Protein AF-A0A1F5EQY8-F1 (afdb_monomer_lite)

Organism: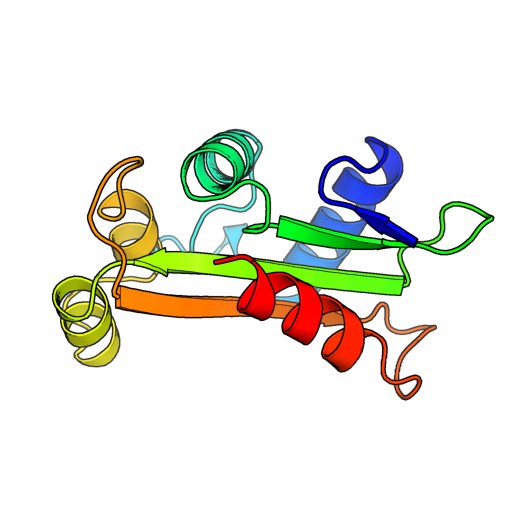 NCBI:txid1797581

Sequence (127 aa):
MITNSPSEKIIKQAREIAEAIFKSAEDPNQMPINEESWKKLKKLSGDSLLYKIDEKENLLSWVVTIPTSTELMEKFLAKEITEKELFEQTKPGMKYDTLYLCTIVTNPEYRNKGYSKEVTLDAIKKI

Foldseek 3Di:
DKALDADPVLLVVVLVVCCVPPVVVVPPLAADSDPVLSVQLCLQDSLQKMFDADPVRDTFKIWGKGFADPVLVVCCVVVVGGNNVSSVVGHRPDDGDDMDRRDMDGDPVNPPPCVSVVSVVVSVVRD

Radius of gyration: 14.32 Å; chains: 1; bounding box: 40×30×37 Å

Secondary structure (DSSP, 8-state):
-EESS--HHHHHHHHHHHHHHH-GGG-TTSPP-SHHHHHHHHHH-TTSEEEEE-TT--EEEEEEEEEE-HHHHHHHHTTSS-HHHHHHH--TTSPP-EEEEEEEEE-GGGTTSSHHHHHHHHHHTT-

Structure (mmCIF, N/CA/C/O backbone):
data_AF-A0A1F5EQY8-F1
#
_entry.id   AF-A0A1F5EQY8-F1
#
loop_
_atom_site.group_PDB
_atom_site.id
_atom_site.type_symbol
_atom_site.label_atom_id
_atom_site.label_alt_id
_atom_site.label_comp_id
_atom_site.label_asym_id
_atom_site.label_entity_id
_atom_site.label_seq_id
_atom_site.pdbx_PDB_ins_code
_atom_site.Cartn_x
_atom_site.Cartn_y
_atom_site.Cartn_z
_atom_site.occupancy
_atom_site.B_iso_or_equiv
_atom_site.auth_seq_id
_atom_site.auth_comp_id
_atom_site.auth_asym_id
_atom_site.auth_atom_id
_atom_site.pdbx_PDB_model_num
ATOM 1 N N . MET A 1 1 ? 13.094 -8.687 -6.830 1.00 94.69 1 MET A N 1
ATOM 2 C CA . MET A 1 1 ? 13.029 -8.714 -5.354 1.00 94.69 1 MET A CA 1
ATOM 3 C C . MET A 1 1 ? 11.735 -8.063 -4.864 1.00 94.69 1 MET A C 1
ATOM 5 O O . MET A 1 1 ? 11.263 -7.152 -5.533 1.00 94.69 1 MET A O 1
ATOM 9 N N . ILE A 1 2 ? 11.154 -8.535 -3.754 1.00 96.38 2 ILE A N 1
ATOM 10 C CA . ILE A 1 2 ? 10.075 -7.835 -3.028 1.00 96.38 2 ILE A CA 1
ATOM 11 C C . ILE A 1 2 ? 10.692 -7.159 -1.795 1.00 96.38 2 ILE A C 1
ATOM 13 O O . ILE A 1 2 ? 11.500 -7.786 -1.115 1.00 96.38 2 ILE A O 1
ATOM 17 N N . THR A 1 3 ? 10.359 -5.894 -1.531 1.00 95.00 3 THR A N 1
ATOM 18 C CA . THR A 1 3 ? 10.927 -5.100 -0.426 1.00 95.00 3 THR A CA 1
ATOM 19 C C . THR A 1 3 ? 9.925 -4.082 0.127 1.00 95.00 3 THR A C 1
ATOM 21 O O . THR A 1 3 ? 9.089 -3.574 -0.617 1.00 95.00 3 THR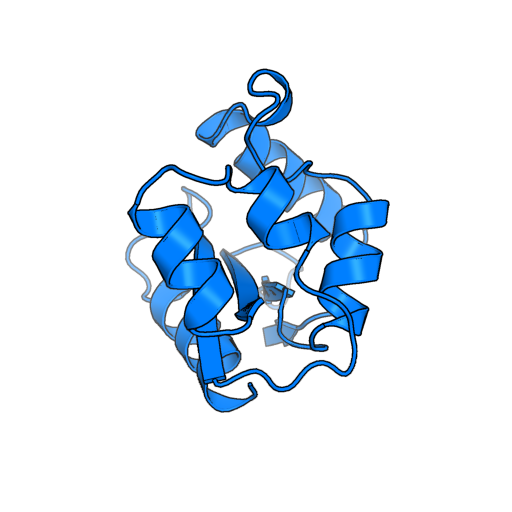 A O 1
ATOM 24 N N . ASN A 1 4 ? 10.037 -3.747 1.415 1.00 93.25 4 ASN A N 1
ATOM 25 C CA . ASN A 1 4 ? 9.323 -2.641 2.079 1.00 93.25 4 ASN A CA 1
ATOM 26 C C . ASN A 1 4 ? 10.197 -1.381 2.270 1.00 93.25 4 ASN A C 1
ATOM 28 O O . ASN A 1 4 ? 9.764 -0.370 2.835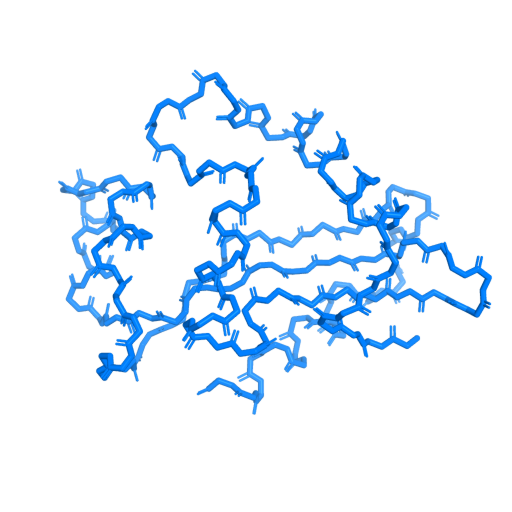 1.00 93.25 4 ASN A O 1
ATOM 32 N N . SER A 1 5 ? 11.448 -1.448 1.813 1.00 92.81 5 SER A N 1
ATOM 33 C CA . SER A 1 5 ? 12.460 -0.402 1.965 1.00 92.81 5 SER A CA 1
ATOM 34 C C . SER A 1 5 ? 13.226 -0.202 0.650 1.00 92.81 5 SER A C 1
ATOM 36 O O . SER A 1 5 ? 14.426 -0.471 0.595 1.00 92.81 5 SER A O 1
ATOM 38 N N . PRO A 1 6 ? 12.543 0.190 -0.444 1.00 93.69 6 PRO A N 1
ATOM 39 C CA . PRO A 1 6 ? 13.208 0.497 -1.709 1.00 93.69 6 PRO A CA 1
ATOM 40 C C . PRO A 1 6 ? 13.938 1.853 -1.644 1.00 93.69 6 PRO A C 1
ATOM 42 O O . PRO A 1 6 ? 13.794 2.607 -0.681 1.00 93.69 6 PRO A O 1
ATOM 45 N N . SER A 1 7 ? 14.689 2.186 -2.696 1.00 94.69 7 SER A N 1
ATOM 46 C CA . SER A 1 7 ? 15.349 3.488 -2.833 1.00 94.69 7 SER A CA 1
ATOM 47 C C . SER A 1 7 ? 14.350 4.642 -3.011 1.00 94.69 7 SER A C 1
ATOM 49 O O . SER A 1 7 ? 13.231 4.457 -3.496 1.00 94.69 7 SER A O 1
ATOM 51 N N . GLU A 1 8 ? 14.762 5.869 -2.673 1.00 92.56 8 GLU A N 1
ATOM 52 C CA . GLU A 1 8 ? 13.929 7.078 -2.826 1.00 92.56 8 GLU A CA 1
ATOM 53 C C . GLU A 1 8 ? 13.446 7.292 -4.268 1.00 92.56 8 GLU A C 1
ATOM 55 O O . GLU A 1 8 ? 12.331 7.759 -4.496 1.00 92.56 8 GLU A O 1
ATOM 60 N N . LYS A 1 9 ? 14.256 6.882 -5.252 1.00 94.44 9 LYS A N 1
ATOM 61 C CA . LYS A 1 9 ? 13.896 6.893 -6.675 1.00 94.44 9 LYS A CA 1
ATOM 62 C C . LYS A 1 9 ? 12.631 6.070 -6.942 1.00 94.44 9 LYS A C 1
ATOM 64 O O . LYS A 1 9 ? 11.709 6.568 -7.585 1.00 94.44 9 LYS A O 1
ATOM 69 N N . ILE A 1 10 ? 12.578 4.833 -6.442 1.00 95.31 10 ILE A N 1
ATOM 70 C CA . ILE A 1 10 ? 11.426 3.930 -6.607 1.00 95.31 10 ILE A CA 1
ATOM 71 C C . ILE A 1 10 ? 10.192 4.504 -5.917 1.00 95.31 10 ILE A C 1
ATOM 73 O O . ILE A 1 10 ? 9.098 4.488 -6.476 1.00 95.31 10 ILE A O 1
ATOM 77 N N . ILE A 1 11 ? 10.382 5.035 -4.712 1.00 92.56 11 ILE A N 1
ATOM 78 C CA . ILE A 1 11 ? 9.327 5.651 -3.912 1.00 92.56 11 ILE A CA 1
ATOM 79 C C . ILE A 1 11 ? 8.700 6.837 -4.661 1.00 92.56 11 ILE A C 1
ATOM 81 O O . ILE A 1 11 ? 7.477 6.928 -4.788 1.00 92.56 11 ILE A O 1
ATOM 85 N N . LYS A 1 12 ? 9.539 7.722 -5.212 1.00 92.00 12 LYS A N 1
ATOM 86 C CA . LYS A 1 12 ? 9.100 8.863 -6.020 1.00 92.00 12 LYS A CA 1
ATOM 87 C C . LYS A 1 12 ? 8.340 8.403 -7.267 1.00 92.00 12 LYS A C 1
ATOM 89 O O . LYS A 1 12 ? 7.245 8.900 -7.515 1.00 92.00 12 LYS A O 1
ATOM 94 N N . GLN A 1 13 ? 8.881 7.425 -7.996 1.00 93.12 13 GLN A N 1
ATOM 95 C CA . GLN A 1 13 ? 8.250 6.868 -9.194 1.00 93.12 13 GLN A CA 1
ATOM 96 C C . GLN A 1 13 ? 6.872 6.259 -8.889 1.00 93.12 13 GLN A C 1
ATOM 98 O O . GLN A 1 13 ? 5.913 6.512 -9.615 1.00 93.12 13 GLN A O 1
ATOM 103 N N . ALA A 1 14 ? 6.747 5.485 -7.806 1.00 92.88 14 ALA A N 1
ATOM 104 C CA . ALA A 1 14 ? 5.473 4.896 -7.395 1.00 92.88 14 ALA A CA 1
ATOM 105 C C . ALA A 1 14 ? 4.421 5.972 -7.100 1.00 92.88 14 ALA A C 1
ATOM 107 O O . ALA A 1 14 ? 3.280 5.847 -7.540 1.00 92.88 14 ALA A O 1
ATOM 108 N N . ARG A 1 15 ? 4.813 7.055 -6.413 1.00 88.88 15 ARG A N 1
ATOM 109 C CA . ARG A 1 15 ? 3.924 8.187 -6.120 1.00 88.88 15 ARG A CA 1
ATOM 110 C C . ARG A 1 15 ? 3.447 8.890 -7.389 1.00 88.88 15 ARG A C 1
ATOM 112 O O . ARG A 1 15 ? 2.263 9.176 -7.502 1.00 88.88 15 ARG A O 1
ATOM 119 N N . GLU A 1 16 ? 4.344 9.155 -8.335 1.00 90.44 16 GLU A N 1
ATOM 120 C CA . GLU A 1 16 ? 3.998 9.814 -9.602 1.00 90.44 16 GLU A CA 1
ATOM 121 C C . GLU A 1 16 ? 3.019 8.973 -10.431 1.00 90.44 16 GLU A C 1
ATOM 123 O O . GLU A 1 16 ? 2.029 9.500 -10.937 1.00 90.44 16 GLU A O 1
ATOM 128 N N . ILE A 1 17 ? 3.244 7.657 -10.520 1.00 90.88 17 ILE A N 1
ATOM 129 C CA . ILE A 1 17 ? 2.323 6.754 -11.223 1.00 90.88 17 ILE A CA 1
ATOM 130 C C . ILE A 1 17 ? 0.983 6.660 -10.478 1.00 90.88 17 ILE A C 1
ATOM 132 O O . ILE A 1 17 ? -0.064 6.682 -11.120 1.00 90.88 17 ILE A O 1
ATOM 136 N N . ALA A 1 18 ? 0.997 6.561 -9.144 1.00 88.38 18 ALA A N 1
ATOM 137 C CA . ALA A 1 18 ? -0.226 6.521 -8.345 1.00 88.38 18 ALA A CA 1
ATOM 138 C C . ALA A 1 18 ? -1.068 7.786 -8.553 1.00 88.38 18 ALA A C 1
ATOM 140 O O . ALA A 1 18 ? -2.252 7.678 -8.855 1.00 88.38 18 ALA A O 1
ATOM 141 N N . GLU A 1 19 ? -0.461 8.969 -8.473 1.00 88.06 19 GLU A N 1
ATOM 142 C CA . GLU A 1 19 ? -1.179 10.234 -8.638 1.00 88.06 19 GLU A CA 1
ATOM 143 C C . GLU A 1 19 ? -1.731 10.395 -10.061 1.00 88.06 19 GLU A C 1
ATOM 145 O O . GLU A 1 19 ? -2.869 10.819 -10.239 1.00 88.06 19 GLU A O 1
ATOM 150 N N . ALA A 1 20 ? -0.987 9.958 -11.083 1.00 88.38 20 ALA A N 1
ATOM 151 C CA . ALA A 1 20 ? -1.467 9.973 -12.465 1.00 88.38 20 ALA A CA 1
ATOM 152 C C . ALA A 1 20 ? -2.687 9.057 -12.705 1.00 88.38 20 ALA A C 1
ATOM 154 O O . ALA A 1 20 ? -3.484 9.331 -13.604 1.00 88.38 20 ALA A O 1
ATOM 155 N N . ILE A 1 21 ? -2.832 7.974 -11.931 1.00 86.31 21 ILE A N 1
ATOM 156 C CA . ILE A 1 21 ? -3.933 7.004 -12.058 1.00 86.31 21 ILE A CA 1
ATOM 157 C C . ILE A 1 21 ? -5.123 7.391 -11.177 1.00 86.31 21 ILE A C 1
ATOM 159 O O . ILE A 1 21 ? -6.260 7.363 -11.645 1.00 86.31 21 ILE A O 1
ATOM 163 N N . PHE A 1 22 ? -4.868 7.712 -9.909 1.00 84.38 22 PHE A N 1
ATOM 164 C CA . PHE A 1 22 ? -5.902 7.858 -8.885 1.00 84.38 22 PHE A CA 1
ATOM 165 C C . PHE A 1 22 ? -6.298 9.308 -8.619 1.00 84.38 22 PHE A C 1
ATOM 167 O O . PHE A 1 22 ? -7.398 9.528 -8.123 1.00 84.38 22 PHE A O 1
ATOM 174 N N . LYS A 1 23 ? -5.435 10.283 -8.942 1.00 86.00 23 LYS A N 1
ATOM 175 C CA . LYS A 1 23 ? -5.654 11.716 -8.668 1.00 86.00 23 LYS A CA 1
ATOM 176 C C . LYS A 1 23 ? -6.085 11.998 -7.225 1.00 86.00 23 LYS A C 1
ATOM 178 O O . LYS A 1 23 ? -6.932 12.846 -6.953 1.00 86.00 23 LYS A O 1
ATOM 183 N N . SER A 1 24 ? -5.529 11.233 -6.290 1.00 80.31 24 SER A N 1
ATOM 184 C CA . SER A 1 24 ? -5.929 11.242 -4.883 1.00 80.31 24 SER A CA 1
ATOM 185 C C . SER A 1 24 ? -5.694 12.580 -4.191 1.00 80.31 24 SER A C 1
ATOM 187 O O . SER A 1 24 ? -6.354 12.862 -3.196 1.00 80.31 24 SER A O 1
ATOM 189 N N . ALA A 1 25 ? -4.790 13.425 -4.701 1.00 79.62 25 ALA A N 1
ATOM 190 C CA . ALA A 1 25 ? -4.569 14.750 -4.132 1.00 79.62 25 ALA A CA 1
ATOM 191 C C . ALA A 1 25 ? -5.795 15.675 -4.264 1.00 79.62 25 ALA A C 1
ATOM 193 O O . ALA A 1 25 ? -5.894 16.656 -3.527 1.00 79.62 25 ALA A O 1
ATOM 194 N N . GLU A 1 26 ? -6.720 15.371 -5.179 1.00 85.56 26 GLU A N 1
ATOM 195 C CA . GLU A 1 26 ? -7.934 16.155 -5.427 1.00 85.56 26 GLU A CA 1
ATOM 196 C C . GLU A 1 26 ? -9.146 15.665 -4.609 1.00 85.56 26 GLU A C 1
ATOM 198 O O . GLU A 1 26 ? -10.152 16.372 -4.536 1.00 85.56 26 GLU A O 1
ATOM 203 N N . ASP A 1 27 ? -9.064 14.491 -3.966 1.00 89.19 27 ASP A N 1
ATOM 204 C CA . ASP A 1 27 ? -10.162 13.903 -3.189 1.00 89.19 27 ASP A CA 1
ATOM 205 C C . ASP A 1 27 ? -9.855 13.933 -1.676 1.00 89.19 27 ASP A C 1
ATOM 207 O O . ASP A 1 27 ? -9.058 13.127 -1.182 1.00 89.19 27 ASP A O 1
ATOM 211 N N . PRO A 1 28 ? -10.504 14.821 -0.895 1.00 90.94 28 PRO A N 1
ATOM 212 C CA . PRO A 1 28 ? -10.266 14.933 0.544 1.00 90.94 28 PRO A CA 1
ATOM 213 C C . PRO A 1 28 ? -10.686 13.690 1.345 1.00 90.94 28 PRO A C 1
ATOM 215 O O . PRO A 1 28 ? -10.350 13.605 2.530 1.00 90.94 28 PRO A O 1
ATOM 218 N N . ASN A 1 29 ? -11.404 12.747 0.727 1.00 94.12 29 ASN A N 1
ATOM 219 C CA . ASN A 1 29 ? -11.875 11.511 1.346 1.00 94.12 29 ASN A CA 1
ATOM 220 C C . ASN A 1 29 ? -10.909 10.327 1.147 1.00 94.12 29 ASN A C 1
ATOM 222 O O . ASN A 1 29 ? -11.126 9.271 1.746 1.00 94.12 29 ASN A O 1
ATOM 226 N N . GLN A 1 30 ? -9.857 10.473 0.333 1.00 92.25 30 GLN A N 1
ATOM 227 C CA . GLN A 1 30 ? -8.854 9.425 0.095 1.00 92.25 30 GLN A CA 1
ATOM 228 C C . GLN A 1 30 ? -7.720 9.482 1.118 1.00 92.25 30 GLN A C 1
ATOM 230 O O . GLN A 1 30 ? -7.401 10.542 1.669 1.00 92.25 30 GLN A O 1
ATOM 235 N N . MET A 1 31 ? -7.057 8.345 1.346 1.00 92.06 31 MET A N 1
ATOM 236 C CA . MET A 1 31 ? -5.811 8.352 2.105 1.00 92.06 31 MET A CA 1
ATOM 237 C C . MET A 1 31 ? -4.775 9.241 1.388 1.00 92.06 31 MET A C 1
ATOM 239 O O . MET A 1 31 ? -4.483 9.027 0.209 1.00 92.06 31 MET A O 1
ATOM 243 N N . PRO A 1 32 ? -4.146 10.207 2.082 1.00 86.94 32 PRO A N 1
ATOM 244 C CA . PRO A 1 32 ? -3.195 11.098 1.435 1.00 86.94 32 PRO A CA 1
ATOM 245 C C . PRO A 1 32 ? -1.914 10.349 1.046 1.00 86.94 32 PRO A C 1
ATOM 247 O O . PRO A 1 32 ? -1.327 9.636 1.863 1.00 86.94 32 PRO A O 1
ATOM 250 N N . ILE A 1 33 ? -1.421 10.547 -0.179 1.00 85.56 33 ILE A N 1
ATOM 251 C CA . ILE A 1 33 ? -0.176 9.921 -0.657 1.00 85.56 33 ILE A CA 1
ATOM 252 C C . ILE A 1 33 ? 1.033 10.802 -0.301 1.00 85.56 33 ILE A C 1
ATOM 254 O O . ILE A 1 33 ? 1.585 11.529 -1.129 1.00 85.56 33 ILE A O 1
ATOM 258 N N . ASN A 1 34 ? 1.452 10.745 0.965 1.00 85.75 34 ASN A N 1
ATOM 259 C CA . ASN A 1 34 ? 2.581 11.517 1.489 1.00 85.75 34 ASN A CA 1
ATOM 260 C C . ASN A 1 34 ? 3.460 10.707 2.466 1.00 85.75 34 ASN A C 1
ATOM 262 O O . ASN A 1 34 ? 3.182 9.550 2.791 1.00 85.75 34 ASN A O 1
ATOM 266 N N . GLU A 1 35 ? 4.540 11.329 2.945 1.00 84.88 35 GLU A N 1
ATOM 267 C CA . GLU A 1 35 ? 5.491 10.688 3.859 1.00 84.88 35 GLU A CA 1
ATOM 268 C C . GLU A 1 35 ? 4.881 10.282 5.207 1.00 84.88 35 GLU A C 1
ATOM 270 O O . GLU A 1 35 ? 5.295 9.277 5.789 1.00 84.88 35 GLU A O 1
ATOM 275 N N . GLU A 1 36 ? 3.927 11.052 5.733 1.00 91.06 36 GLU A N 1
ATOM 276 C CA . GLU A 1 36 ? 3.283 10.758 7.016 1.00 91.06 36 GLU A CA 1
ATOM 277 C C . GLU A 1 36 ? 2.440 9.489 6.921 1.00 91.06 36 GLU A C 1
ATOM 279 O O . GLU A 1 36 ? 2.557 8.607 7.780 1.00 91.06 36 GLU A O 1
ATOM 284 N N . SER A 1 37 ? 1.680 9.342 5.832 1.00 91.62 37 SER A N 1
ATOM 285 C CA . SER A 1 37 ? 0.932 8.120 5.544 1.00 91.62 37 SER A CA 1
ATOM 286 C C . SER A 1 37 ? 1.854 6.913 5.450 1.00 91.62 37 SER A C 1
ATOM 288 O O . SER A 1 37 ? 1.577 5.878 6.047 1.00 91.62 37 SER A O 1
ATOM 290 N N . TRP A 1 38 ? 3.008 7.036 4.791 1.00 88.75 38 TRP A N 1
ATOM 291 C CA . TRP A 1 38 ? 3.963 5.927 4.693 1.00 88.75 38 TRP A CA 1
ATOM 292 C C 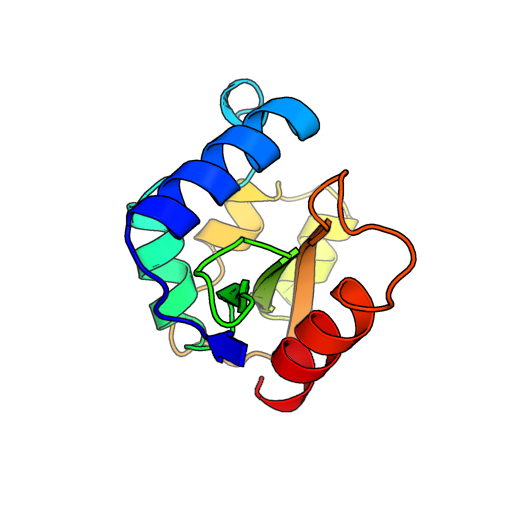. TRP A 1 38 ? 4.603 5.567 6.029 1.00 88.75 38 TRP A C 1
ATOM 294 O O . TRP A 1 38 ? 4.729 4.385 6.357 1.00 88.75 38 TRP A O 1
ATOM 304 N N . LYS A 1 39 ? 4.978 6.570 6.831 1.00 91.19 39 LYS A N 1
ATOM 305 C CA . LYS A 1 39 ? 5.473 6.352 8.198 1.00 91.19 39 LYS A CA 1
ATOM 306 C C . LYS A 1 39 ? 4.426 5.627 9.036 1.00 91.19 39 LYS A C 1
ATOM 308 O O . LYS A 1 39 ? 4.781 4.743 9.814 1.00 91.19 39 LYS A O 1
ATOM 313 N N . LYS A 1 40 ? 3.147 5.969 8.872 1.00 94.75 40 LYS A N 1
ATOM 314 C CA . LYS A 1 40 ? 2.051 5.286 9.554 1.00 94.75 40 LYS A CA 1
ATOM 315 C C . LYS A 1 40 ? 1.844 3.862 9.037 1.00 94.75 40 LYS A C 1
ATOM 317 O O . LYS A 1 40 ? 1.794 2.965 9.870 1.00 94.75 40 LYS A O 1
ATOM 322 N N . LEU A 1 41 ? 1.804 3.629 7.724 1.00 94.19 41 LEU A N 1
ATOM 323 C CA . LEU A 1 41 ? 1.689 2.285 7.137 1.00 94.19 41 LEU A CA 1
ATOM 324 C C . LEU A 1 41 ? 2.762 1.344 7.699 1.00 94.19 41 LEU A C 1
ATOM 326 O O . LEU A 1 41 ? 2.428 0.276 8.198 1.00 94.19 41 LEU A O 1
ATOM 330 N N . LYS A 1 42 ? 4.024 1.793 7.752 1.00 91.50 42 LYS A N 1
ATOM 331 C CA . LYS A 1 42 ? 5.129 1.022 8.351 1.00 91.50 42 LYS A CA 1
ATOM 332 C C . LYS A 1 42 ? 4.916 0.683 9.831 1.00 91.50 42 LYS A C 1
ATOM 334 O O . LYS A 1 42 ? 5.382 -0.355 10.284 1.00 91.50 42 LYS A O 1
ATOM 339 N N . LYS A 1 43 ? 4.232 1.550 10.587 1.00 94.25 43 LYS A N 1
ATOM 340 C CA . LYS A 1 43 ? 3.872 1.300 11.995 1.00 94.25 43 LYS A CA 1
ATOM 341 C C . LYS A 1 43 ? 2.657 0.383 12.145 1.00 94.25 43 LYS A C 1
ATOM 343 O O . LYS A 1 43 ? 2.541 -0.266 13.178 1.00 94.25 43 LYS A O 1
ATOM 348 N N . LEU A 1 44 ? 1.746 0.359 11.169 1.00 93.88 44 LEU A N 1
ATOM 349 C CA . LEU A 1 44 ? 0.605 -0.560 11.165 1.00 93.88 44 LEU A CA 1
ATOM 350 C C . LEU A 1 44 ? 1.078 -1.995 10.926 1.00 93.88 44 LEU A C 1
ATOM 352 O O . LEU A 1 44 ? 0.752 -2.883 11.706 1.00 93.88 44 LEU A O 1
ATOM 356 N N . SER A 1 45 ? 1.890 -2.186 9.888 1.00 91.38 45 SER A N 1
ATOM 357 C CA . SER A 1 45 ? 2.661 -3.401 9.625 1.00 91.38 45 SER A CA 1
ATOM 358 C C . SER A 1 45 ? 3.803 -3.067 8.667 1.00 91.38 45 SER A C 1
ATOM 360 O O . SER A 1 45 ? 3.614 -2.294 7.724 1.00 91.38 45 SER A O 1
ATOM 362 N N . GLY A 1 46 ? 4.974 -3.680 8.866 1.00 87.25 46 GLY A N 1
ATOM 363 C CA . GLY A 1 46 ? 6.127 -3.511 7.976 1.00 87.25 46 GLY A CA 1
ATOM 364 C C . GLY A 1 46 ? 5.845 -3.907 6.522 1.00 87.25 46 GLY A C 1
ATOM 365 O O . GLY A 1 46 ? 6.534 -3.421 5.628 1.00 87.25 46 GLY A O 1
ATOM 366 N N . ASP A 1 47 ? 4.811 -4.715 6.284 1.00 90.88 47 ASP A N 1
ATOM 367 C CA . ASP A 1 47 ? 4.420 -5.213 4.962 1.00 90.88 47 ASP A CA 1
ATOM 368 C C . ASP A 1 47 ? 3.146 -4.545 4.414 1.00 90.88 47 ASP A C 1
ATOM 370 O O . ASP A 1 47 ? 2.648 -4.919 3.357 1.00 90.88 47 ASP A O 1
ATOM 374 N N . SER A 1 48 ? 2.667 -3.482 5.074 1.00 93.69 48 SER A N 1
ATOM 375 C CA . SER A 1 48 ? 1.562 -2.638 4.583 1.00 93.69 48 SER A CA 1
ATOM 376 C C . SER A 1 48 ? 1.877 -1.931 3.260 1.00 93.69 48 SER A C 1
ATOM 378 O O . SER A 1 48 ? 0.993 -1.369 2.620 1.00 93.69 48 SER A O 1
ATOM 380 N N . LEU A 1 49 ? 3.151 -1.896 2.870 1.00 94.25 49 LEU A N 1
ATOM 381 C CA . LEU A 1 49 ? 3.626 -1.274 1.645 1.00 94.25 49 LEU A CA 1
ATOM 382 C C . LEU A 1 49 ? 4.799 -2.082 1.093 1.00 94.25 49 LEU A C 1
ATOM 384 O O . LEU A 1 49 ? 5.915 -2.002 1.610 1.00 94.25 49 LEU A O 1
ATOM 388 N N . LEU A 1 50 ? 4.538 -2.844 0.032 1.00 96.06 50 LEU A N 1
ATOM 389 C CA . LEU A 1 50 ? 5.531 -3.692 -0.621 1.00 96.06 50 LEU A CA 1
ATOM 390 C C . LEU A 1 50 ? 5.731 -3.302 -2.077 1.00 96.06 50 LEU A C 1
ATOM 392 O O . LEU A 1 50 ? 4.785 -3.023 -2.812 1.00 96.06 50 LEU A O 1
ATOM 396 N N . TYR A 1 51 ? 6.987 -3.369 -2.502 1.00 97.06 51 TYR A N 1
ATOM 397 C CA . TYR A 1 51 ? 7.438 -3.068 -3.849 1.00 97.06 51 TYR A CA 1
ATOM 398 C C . TYR A 1 51 ? 8.097 -4.295 -4.456 1.00 97.06 51 TYR A C 1
ATOM 400 O O . TYR A 1 51 ? 8.976 -4.905 -3.848 1.00 97.06 51 TYR A O 1
ATOM 408 N N . LYS A 1 52 ? 7.727 -4.617 -5.690 1.00 97.81 52 LYS A N 1
ATOM 409 C CA . LYS A 1 52 ? 8.431 -5.552 -6.557 1.00 97.81 52 LYS A CA 1
ATOM 410 C C . LYS A 1 52 ? 9.344 -4.751 -7.483 1.00 97.81 52 LYS A C 1
ATOM 412 O O . LYS A 1 52 ? 8.863 -4.003 -8.334 1.00 97.81 52 LYS A O 1
ATOM 417 N N . ILE A 1 53 ? 10.647 -4.956 -7.334 1.00 97.88 53 ILE A N 1
ATOM 418 C CA . ILE A 1 53 ? 11.695 -4.338 -8.156 1.00 97.88 53 ILE A CA 1
ATOM 419 C C . ILE A 1 53 ? 12.524 -5.406 -8.874 1.00 97.88 53 ILE A C 1
ATOM 421 O O . ILE A 1 53 ? 12.641 -6.533 -8.377 1.00 97.88 53 ILE A O 1
ATOM 425 N N . ASP A 1 54 ? 13.078 -5.091 -10.042 1.00 95.62 54 ASP A N 1
ATOM 426 C CA . ASP A 1 54 ? 14.066 -5.952 -10.705 1.00 95.62 54 ASP A CA 1
ATOM 427 C C . ASP A 1 54 ? 15.504 -5.666 -10.228 1.00 95.62 54 ASP A C 1
ATOM 429 O O . ASP A 1 54 ? 15.734 -4.858 -9.330 1.00 95.62 54 ASP A O 1
ATOM 433 N N . GLU A 1 55 ? 16.477 -6.363 -10.815 1.00 93.75 55 GLU A N 1
ATOM 434 C CA . GLU A 1 55 ? 17.907 -6.228 -10.493 1.00 93.75 55 GLU A CA 1
ATOM 435 C C . GLU A 1 55 ? 18.512 -4.881 -10.916 1.00 93.75 55 GLU A C 1
ATOM 437 O O . GLU A 1 55 ? 19.583 -4.513 -10.444 1.00 93.75 55 GLU A O 1
ATOM 442 N N . LYS A 1 56 ? 17.835 -4.138 -11.798 1.00 94.62 56 LYS A N 1
ATOM 443 C CA . LYS A 1 56 ? 18.267 -2.832 -12.314 1.00 94.62 56 LYS A CA 1
ATOM 444 C C . LYS A 1 56 ? 17.555 -1.670 -11.613 1.00 94.62 56 LYS A C 1
ATOM 446 O O . LYS A 1 56 ? 17.601 -0.544 -12.104 1.00 94.62 56 LYS A O 1
ATOM 451 N N . GLU A 1 57 ? 16.887 -1.943 -10.492 1.00 93.12 57 GLU A N 1
ATOM 452 C CA . GLU A 1 57 ? 16.034 -0.991 -9.777 1.00 93.12 57 GLU A CA 1
ATOM 453 C C . GLU A 1 57 ? 14.935 -0.370 -10.659 1.00 93.12 57 GLU A C 1
ATOM 455 O O . GLU A 1 57 ? 14.687 0.841 -10.620 1.00 93.12 57 GLU A O 1
ATOM 460 N N . ASN A 1 58 ? 14.251 -1.193 -11.455 1.00 95.44 58 ASN A N 1
ATOM 461 C CA . ASN A 1 58 ? 12.993 -0.808 -12.088 1.00 95.44 58 ASN A CA 1
ATOM 462 C C . ASN A 1 58 ? 11.813 -1.210 -11.204 1.00 95.44 58 ASN A C 1
ATOM 464 O O . ASN A 1 58 ? 11.719 -2.354 -10.748 1.00 95.44 58 ASN A O 1
ATOM 468 N N . LEU A 1 59 ? 10.876 -0.282 -11.000 1.00 97.31 59 LEU A N 1
ATOM 469 C CA . LEU A 1 59 ? 9.612 -0.562 -10.330 1.00 97.31 59 LEU A CA 1
ATOM 470 C C . LEU A 1 59 ? 8.711 -1.410 -11.235 1.00 97.31 59 LEU A C 1
ATOM 472 O O . LEU A 1 59 ? 8.216 -0.925 -12.255 1.00 97.31 59 LEU A O 1
ATOM 476 N N . LEU A 1 60 ? 8.468 -2.661 -10.837 1.00 97.62 60 LEU A N 1
ATOM 477 C CA . LEU A 1 60 ? 7.605 -3.591 -11.567 1.00 97.62 60 LEU A CA 1
ATOM 478 C C . LEU A 1 60 ? 6.153 -3.491 -11.090 1.00 97.62 60 LEU A C 1
ATOM 480 O O . LEU A 1 60 ? 5.234 -3.353 -11.894 1.00 97.62 60 LEU A O 1
ATOM 484 N N . SER A 1 61 ? 5.935 -3.563 -9.775 1.00 97.81 61 SER A N 1
ATOM 485 C CA . SER A 1 61 ? 4.609 -3.487 -9.154 1.00 97.81 61 SER A CA 1
ATOM 486 C C . SER A 1 61 ? 4.730 -3.067 -7.692 1.00 97.81 61 SER A C 1
ATOM 488 O O . SER A 1 61 ? 5.773 -3.286 -7.083 1.00 97.81 61 SER A O 1
ATOM 490 N N . TRP A 1 62 ? 3.678 -2.512 -7.105 1.00 97.00 62 TRP A N 1
ATOM 491 C CA . TRP A 1 62 ? 3.596 -2.303 -5.661 1.00 97.00 62 TRP A CA 1
ATOM 492 C C . TRP A 1 62 ? 2.167 -2.493 -5.165 1.00 97.00 62 TRP A C 1
ATOM 494 O O . TRP A 1 62 ? 1.212 -2.439 -5.946 1.00 97.00 62 TRP A O 1
ATOM 504 N N . VAL A 1 63 ? 2.045 -2.723 -3.864 1.00 96.56 63 VAL A N 1
ATOM 505 C CA . VAL A 1 63 ? 0.775 -2.891 -3.161 1.00 96.56 63 VAL A CA 1
ATOM 506 C C . VAL A 1 63 ? 0.790 -2.078 -1.874 1.00 96.56 63 VAL A C 1
ATOM 508 O O . VAL A 1 63 ? 1.819 -1.994 -1.200 1.00 96.56 63 VAL A O 1
ATOM 511 N N . VAL A 1 64 ? -0.359 -1.491 -1.548 1.00 95.44 64 VAL A N 1
ATOM 512 C CA . VAL A 1 64 ? -0.644 -0.900 -0.242 1.00 95.44 64 VAL A CA 1
ATOM 513 C C . VAL A 1 64 ? -1.781 -1.688 0.391 1.00 95.44 64 VAL A C 1
ATOM 515 O O . VAL A 1 64 ? -2.853 -1.830 -0.202 1.00 95.44 64 VAL A O 1
ATOM 518 N N . THR A 1 65 ? -1.560 -2.163 1.608 1.00 95.75 65 THR A N 1
ATOM 519 C CA . THR A 1 65 ? -2.574 -2.817 2.432 1.00 95.75 65 THR A CA 1
ATOM 520 C C . THR A 1 65 ? -2.667 -2.133 3.786 1.00 95.75 65 THR A C 1
ATOM 522 O O . THR A 1 65 ? -1.650 -1.751 4.356 1.00 95.75 65 THR A O 1
ATOM 525 N N . ILE A 1 66 ? -3.873 -2.002 4.328 1.00 96.12 66 ILE A N 1
ATOM 526 C CA . ILE A 1 66 ? -4.112 -1.415 5.648 1.00 96.12 66 ILE A CA 1
ATOM 527 C C . ILE A 1 66 ? -4.721 -2.507 6.536 1.00 96.12 66 ILE A C 1
ATOM 529 O O . ILE A 1 66 ? -5.880 -2.876 6.317 1.00 96.12 66 ILE A O 1
ATOM 533 N N . PRO A 1 67 ? -3.972 -3.063 7.507 1.00 96.00 67 PRO A N 1
ATOM 534 C CA . PRO A 1 67 ? -4.564 -3.948 8.502 1.00 96.00 67 PRO A CA 1
ATOM 535 C C . PRO A 1 67 ? -5.481 -3.126 9.407 1.00 96.00 67 PRO A C 1
ATOM 537 O O . PRO A 1 67 ? -5.098 -2.048 9.851 1.00 96.00 67 PRO A O 1
ATOM 540 N N . THR A 1 68 ? -6.697 -3.597 9.654 1.00 97.50 68 THR A N 1
ATOM 541 C CA . THR A 1 68 ? -7.734 -2.854 10.379 1.00 97.50 68 THR A CA 1
ATOM 542 C C . THR A 1 68 ? -8.674 -3.805 11.130 1.00 97.50 68 THR A C 1
ATOM 544 O O . THR A 1 68 ? -8.448 -5.018 11.165 1.00 97.50 68 THR A O 1
ATOM 547 N N . SER A 1 69 ? -9.703 -3.263 11.778 1.00 97.44 69 SER A N 1
ATOM 548 C CA . SER A 1 69 ? -10.761 -4.053 12.407 1.00 97.44 69 SER A CA 1
ATOM 549 C C . SER A 1 69 ? -11.973 -4.199 11.490 1.00 97.44 69 SER A C 1
ATOM 551 O O . SER A 1 69 ? -12.267 -3.333 10.662 1.00 97.44 69 SER A O 1
ATOM 553 N N . THR A 1 70 ? -12.714 -5.281 11.695 1.00 98.06 70 THR A N 1
ATOM 554 C CA . THR A 1 70 ? -13.987 -5.560 11.024 1.00 98.06 70 THR A CA 1
ATOM 555 C C . THR A 1 70 ? -14.967 -4.410 11.240 1.00 98.06 70 THR A C 1
ATOM 557 O O . THR A 1 70 ? -15.558 -3.934 10.281 1.00 98.06 70 THR A O 1
ATOM 560 N N . GLU A 1 71 ? -15.049 -3.870 12.462 1.00 98.12 71 GLU A N 1
ATOM 561 C CA . GLU A 1 71 ? -15.922 -2.732 12.785 1.00 98.12 71 GLU A CA 1
ATOM 562 C C . GLU A 1 71 ? -15.625 -1.494 11.919 1.00 98.12 71 GLU A C 1
ATOM 564 O O . GLU A 1 71 ? -16.541 -0.863 11.392 1.00 98.12 71 GLU A O 1
ATOM 569 N N . LEU A 1 72 ? -14.348 -1.127 11.753 1.00 98.44 72 LEU A N 1
ATOM 570 C CA . LEU A 1 72 ? -13.980 0.024 10.923 1.00 98.44 72 LEU A CA 1
ATOM 571 C C . LEU A 1 72 ? -14.247 -0.249 9.440 1.00 98.44 72 LEU A C 1
ATOM 573 O O . LEU A 1 72 ? -14.719 0.638 8.728 1.00 98.44 72 LEU A O 1
ATOM 577 N N . MET A 1 73 ? -13.981 -1.473 8.976 1.00 98.25 73 MET A N 1
ATOM 578 C CA . MET A 1 73 ? -14.277 -1.874 7.602 1.00 98.25 73 MET A CA 1
ATOM 579 C C . MET A 1 73 ? -15.781 -1.830 7.308 1.00 98.25 73 MET A C 1
ATOM 581 O O . MET A 1 73 ? -16.182 -1.330 6.262 1.00 98.25 73 MET A O 1
ATOM 585 N N . GLU A 1 74 ? -16.625 -2.302 8.224 1.00 98.50 74 GLU A N 1
ATOM 586 C CA . GLU A 1 74 ? -18.082 -2.265 8.070 1.00 98.50 74 GLU A CA 1
ATOM 587 C C . GLU A 1 74 ? -18.599 -0.828 7.944 1.00 98.50 74 GLU A C 1
ATOM 589 O O . GLU A 1 74 ? -19.378 -0.546 7.033 1.00 98.50 74 GLU A O 1
ATOM 594 N N . LYS A 1 75 ? -18.092 0.107 8.761 1.00 98.62 75 LYS A N 1
ATOM 595 C CA . LYS A 1 75 ? -18.414 1.542 8.639 1.00 98.62 75 LYS A CA 1
ATOM 596 C C . LYS A 1 75 ? -17.982 2.118 7.291 1.00 98.62 75 LYS A C 1
ATOM 598 O O . LYS A 1 75 ? -18.723 2.888 6.680 1.00 98.62 75 LYS A O 1
ATOM 603 N N . PHE A 1 76 ? -16.799 1.740 6.804 1.00 98.38 76 PHE A N 1
ATOM 604 C CA . PHE A 1 76 ? -16.306 2.173 5.495 1.00 98.38 76 PHE A CA 1
ATOM 605 C C . PHE A 1 76 ? -17.193 1.646 4.356 1.00 98.38 76 PHE A C 1
ATOM 607 O O . PHE A 1 76 ? -17.621 2.412 3.492 1.00 98.38 76 PHE A O 1
ATOM 614 N N . LEU A 1 77 ? -17.551 0.358 4.386 1.00 98.00 77 LEU A N 1
ATOM 615 C CA . LEU A 1 77 ? -18.443 -0.267 3.402 1.00 98.00 77 LEU A CA 1
ATOM 616 C C . LEU A 1 77 ? -19.863 0.317 3.439 1.00 98.00 77 LEU A C 1
ATOM 618 O O . LEU A 1 77 ? -20.496 0.466 2.391 1.00 98.00 77 LEU A O 1
ATOM 622 N N . ALA A 1 78 ? -20.342 0.696 4.626 1.00 98.38 78 ALA A N 1
ATOM 623 C CA . ALA A 1 78 ? -21.607 1.398 4.827 1.00 98.38 78 ALA A CA 1
ATOM 624 C C . ALA A 1 78 ? -21.557 2.886 4.423 1.00 98.38 78 ALA A C 1
ATOM 626 O O . ALA A 1 78 ? -22.591 3.553 4.438 1.00 98.38 78 ALA A O 1
ATOM 627 N N . LYS A 1 79 ? -20.386 3.400 4.011 1.00 97.81 79 LYS A N 1
ATOM 628 C CA . LYS A 1 79 ? -20.128 4.816 3.686 1.00 97.81 79 LYS A CA 1
ATOM 629 C C . LYS A 1 79 ? -20.356 5.771 4.863 1.00 97.81 79 LYS A C 1
ATOM 631 O O . LYS A 1 79 ? -20.617 6.953 4.655 1.00 97.81 79 LYS A O 1
ATOM 636 N N . GLU A 1 80 ? -20.255 5.264 6.087 1.00 98.56 80 GLU A N 1
ATOM 637 C CA . GLU A 1 80 ? -20.309 6.069 7.312 1.00 98.56 80 GLU A CA 1
ATOM 638 C C . GLU A 1 80 ? -18.984 6.789 7.570 1.00 98.56 80 GLU A C 1
ATOM 640 O O . GLU A 1 80 ? -18.967 7.849 8.189 1.00 98.56 80 GLU A O 1
ATOM 645 N N . ILE A 1 81 ? -17.884 6.208 7.083 1.00 98.56 81 ILE A N 1
ATOM 646 C CA . ILE A 1 81 ? -16.551 6.805 7.089 1.00 98.56 81 ILE A CA 1
ATOM 647 C C . ILE A 1 81 ? -15.919 6.700 5.699 1.00 98.56 81 ILE A C 1
ATOM 649 O O . ILE A 1 81 ? -16.222 5.804 4.909 1.00 98.56 81 ILE A O 1
ATOM 653 N N . THR A 1 82 ? -15.014 7.620 5.415 1.00 97.88 82 THR A N 1
ATOM 654 C CA . THR A 1 82 ? -14.202 7.704 4.200 1.00 97.88 82 THR A CA 1
ATOM 655 C C . THR A 1 82 ? -12.967 6.801 4.273 1.00 97.88 82 THR A C 1
ATOM 657 O O . THR A 1 82 ? -12.633 6.267 5.333 1.00 97.88 82 THR A O 1
ATOM 660 N N . GLU A 1 83 ? -12.237 6.644 3.162 1.00 96.81 83 GLU A N 1
ATOM 661 C CA . GLU A 1 83 ? -10.955 5.922 3.179 1.00 96.81 83 GLU A CA 1
ATOM 662 C C . GLU A 1 83 ? -9.938 6.629 4.085 1.00 96.81 83 GLU A C 1
ATOM 664 O O . GLU A 1 83 ? -9.229 5.984 4.863 1.00 96.81 83 GLU A O 1
ATOM 669 N N . LYS A 1 84 ? -9.899 7.964 4.028 1.00 96.50 84 LYS A N 1
ATOM 670 C CA . LYS A 1 84 ? -9.078 8.785 4.915 1.00 96.50 84 LYS A CA 1
ATOM 671 C C . LYS A 1 84 ? -9.384 8.494 6.380 1.00 96.50 84 LYS A C 1
ATOM 673 O O . LYS A 1 84 ? -8.464 8.255 7.158 1.00 96.50 84 LYS A O 1
ATOM 678 N N . GLU A 1 85 ? -10.659 8.471 6.753 1.00 98.12 85 GLU A N 1
ATOM 679 C CA . GLU A 1 85 ? -11.079 8.194 8.127 1.00 98.12 85 GLU A CA 1
ATOM 680 C C . GLU A 1 85 ? -10.791 6.747 8.540 1.00 98.12 85 GLU A C 1
ATOM 682 O O . GLU A 1 85 ? -10.277 6.538 9.638 1.00 98.12 85 GLU A O 1
ATOM 687 N N . LEU A 1 86 ? -11.027 5.757 7.668 1.00 98.25 86 LEU A N 1
ATOM 688 C CA . LEU A 1 86 ? -10.629 4.362 7.899 1.00 98.25 86 LEU A CA 1
ATOM 689 C C . LEU A 1 86 ? -9.129 4.276 8.201 1.00 98.25 86 LEU A C 1
ATOM 691 O O . LEU A 1 86 ? -8.714 3.674 9.200 1.00 98.25 86 LEU A O 1
ATOM 695 N N . PHE A 1 87 ? -8.308 4.916 7.365 1.00 97.25 87 PHE A N 1
ATOM 696 C CA . PHE A 1 87 ? -6.871 4.969 7.563 1.00 97.25 87 PHE A CA 1
ATOM 697 C C . PHE A 1 87 ? -6.525 5.663 8.875 1.00 97.25 87 PHE A C 1
ATOM 699 O O . PHE A 1 87 ? -5.755 5.113 9.654 1.00 97.25 87 PHE A O 1
ATOM 706 N N . GLU A 1 88 ? -7.076 6.843 9.161 1.00 96.94 88 GLU A N 1
ATOM 707 C CA . GLU A 1 88 ? -6.798 7.642 10.357 1.00 96.94 88 GLU A CA 1
ATOM 708 C C . GLU A 1 88 ? -7.190 6.933 11.656 1.00 96.94 88 GLU A C 1
ATOM 710 O O . GLU A 1 88 ? -6.388 6.937 12.602 1.00 96.94 88 GLU A O 1
ATOM 715 N N . GLN A 1 89 ? -8.366 6.305 11.695 1.00 97.81 89 GLN A N 1
ATOM 716 C CA . GLN A 1 89 ? -8.908 5.589 12.852 1.00 97.81 89 GLN A CA 1
ATOM 717 C C . GLN A 1 89 ? -8.190 4.264 13.109 1.00 97.81 89 GLN A C 1
ATOM 719 O O . GLN A 1 89 ? -8.052 3.869 14.263 1.00 97.81 89 GLN A O 1
ATOM 724 N N . THR A 1 90 ? -7.627 3.637 12.077 1.00 97.44 90 THR A N 1
ATOM 725 C CA . THR A 1 90 ? -6.732 2.488 12.238 1.00 97.44 90 THR A CA 1
ATOM 726 C C . THR A 1 90 ? -5.431 2.933 12.929 1.00 97.44 90 THR A C 1
ATOM 728 O O . THR A 1 90 ? -4.640 3.702 12.366 1.00 97.44 90 THR A O 1
ATOM 731 N N . LYS A 1 91 ? -5.191 2.495 14.172 1.00 96.44 91 LYS A N 1
ATOM 732 C CA . LYS A 1 91 ? -4.009 2.857 14.980 1.00 96.44 91 LYS A CA 1
ATOM 733 C C . LYS A 1 91 ? -3.034 1.679 15.137 1.00 96.44 91 LYS A C 1
ATOM 735 O O . LYS A 1 91 ? -3.484 0.550 15.315 1.00 96.44 91 LYS A O 1
ATOM 740 N N . PRO A 1 92 ? -1.710 1.941 15.163 1.00 95.00 92 PRO A N 1
ATOM 741 C CA . PRO A 1 92 ? -0.712 0.933 15.517 1.00 95.00 92 PRO A CA 1
ATOM 742 C C . PRO A 1 92 ? -1.019 0.257 16.857 1.00 95.00 92 PRO A C 1
ATOM 744 O O . PRO A 1 92 ? -1.304 0.942 17.838 1.00 95.00 92 PRO A O 1
ATOM 747 N N . GLY A 1 93 ? -0.925 -1.073 16.902 1.00 91.38 93 GLY A N 1
ATOM 748 C CA . GLY A 1 93 ? -1.146 -1.867 18.116 1.00 91.38 93 GLY A CA 1
ATOM 749 C C . GLY A 1 93 ? -2.609 -2.215 18.406 1.00 91.38 93 GLY A C 1
ATOM 750 O O . GLY A 1 93 ? -2.877 -2.894 19.395 1.00 91.38 93 GLY A O 1
ATOM 751 N N . MET A 1 94 ? -3.556 -1.793 17.561 1.00 93.94 94 MET A N 1
ATOM 752 C CA . MET A 1 94 ? -4.915 -2.335 17.604 1.00 93.94 94 MET A CA 1
ATOM 753 C C . MET A 1 94 ? -4.915 -3.819 17.225 1.00 93.94 94 MET A C 1
ATOM 755 O O . MET A 1 94 ? -4.028 -4.303 16.522 1.00 93.94 94 MET A O 1
ATOM 759 N N . LYS A 1 95 ? -5.948 -4.543 17.663 1.00 93.06 95 LYS A N 1
ATOM 760 C CA . LYS A 1 95 ? -6.225 -5.869 17.118 1.00 93.06 95 LYS A CA 1
ATOM 761 C C . LYS A 1 95 ? -6.701 -5.703 15.676 1.00 93.06 95 LYS A C 1
ATOM 763 O O . LYS A 1 95 ? -7.711 -5.044 15.439 1.00 93.06 95 LYS A O 1
ATOM 768 N N . TYR A 1 96 ? -5.978 -6.314 14.748 1.00 94.94 96 TYR A N 1
ATOM 769 C CA . TYR A 1 96 ? -6.371 -6.381 13.348 1.00 94.94 96 TYR A CA 1
ATOM 770 C C . TYR A 1 96 ? -6.987 -7.749 13.064 1.00 94.94 96 TYR A C 1
ATOM 772 O O . TYR A 1 96 ? -6.413 -8.777 13.420 1.00 94.94 96 TYR A O 1
ATOM 780 N N . ASP A 1 97 ? -8.164 -7.758 12.452 1.00 95.62 97 ASP A N 1
ATOM 781 C CA . ASP A 1 97 ? -8.859 -8.973 12.003 1.00 95.62 97 ASP A CA 1
ATOM 782 C C . ASP A 1 97 ? -9.398 -8.843 10.570 1.00 95.62 97 ASP A C 1
ATOM 784 O O . ASP A 1 97 ? -9.987 -9.778 10.035 1.00 95.62 97 ASP A O 1
ATOM 788 N N . THR A 1 98 ? -9.148 -7.700 9.929 1.00 96.06 98 THR A N 1
ATOM 789 C CA . THR A 1 98 ? -9.511 -7.409 8.546 1.00 96.06 98 THR A CA 1
ATOM 790 C C . THR A 1 98 ? -8.334 -6.757 7.831 1.00 96.06 98 THR A C 1
ATOM 792 O O . THR A 1 98 ? -7.563 -6.001 8.424 1.00 96.06 98 THR A O 1
ATOM 795 N N . LEU A 1 99 ? -8.205 -7.019 6.532 1.00 95.69 99 LEU A N 1
ATOM 796 C 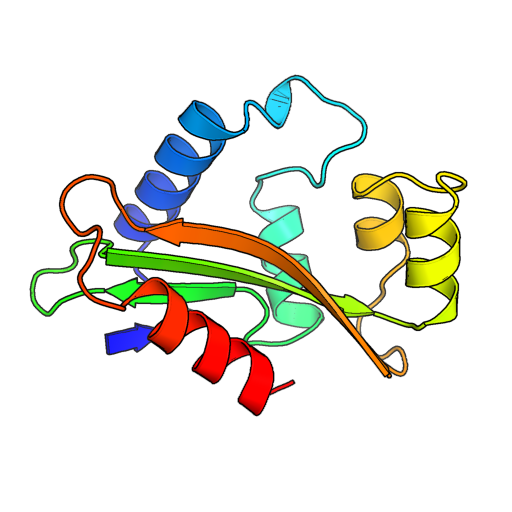CA . LEU A 1 99 ? -7.193 -6.403 5.683 1.00 95.69 99 LEU A CA 1
ATOM 797 C C . LEU A 1 99 ? -7.855 -5.634 4.544 1.00 95.69 99 LEU A C 1
ATOM 799 O O . LEU A 1 99 ? -8.537 -6.222 3.706 1.00 95.69 99 LEU A O 1
ATOM 803 N N . TYR A 1 100 ? -7.611 -4.328 4.481 1.00 96.81 100 TYR A N 1
ATOM 804 C CA . TYR A 1 100 ? -8.014 -3.517 3.341 1.00 96.81 100 TYR A CA 1
ATOM 805 C C . TYR A 1 100 ? -6.915 -3.522 2.274 1.00 96.81 100 TYR A C 1
ATOM 807 O O . TYR A 1 100 ? -5.811 -3.028 2.509 1.00 96.81 100 TYR A O 1
ATOM 815 N N . LEU A 1 101 ? -7.211 -4.059 1.089 1.00 95.62 101 LEU A N 1
ATOM 816 C CA . LEU A 1 101 ? -6.354 -3.926 -0.090 1.00 95.62 101 LEU A CA 1
ATOM 817 C C . LEU A 1 101 ? -6.603 -2.556 -0.740 1.00 95.62 101 LEU A C 1
ATOM 819 O O . LEU A 1 101 ? -7.396 -2.450 -1.669 1.00 95.62 101 LEU A O 1
ATOM 823 N N . CYS A 1 102 ? -5.938 -1.521 -0.223 1.00 94.06 102 CYS A N 1
ATOM 824 C CA . CYS A 1 102 ? -6.117 -0.132 -0.654 1.00 94.06 102 CYS A CA 1
ATOM 825 C C . CYS A 1 102 ? -5.740 0.064 -2.127 1.00 94.06 102 CYS A C 1
ATOM 827 O O . CYS A 1 102 ? -6.525 0.581 -2.916 1.00 94.06 102 CYS A O 1
ATOM 829 N N . THR A 1 103 ? -4.550 -0.383 -2.534 1.00 93.12 103 THR A N 1
ATOM 830 C CA . THR A 1 103 ? -4.165 -0.289 -3.944 1.00 93.12 103 THR A CA 1
ATOM 831 C C . THR A 1 103 ? -3.192 -1.374 -4.354 1.00 93.12 103 THR A C 1
ATOM 833 O O . THR A 1 103 ? -2.363 -1.836 -3.567 1.00 93.12 103 THR A O 1
ATOM 836 N N . ILE A 1 104 ? -3.273 -1.749 -5.626 1.00 95.56 104 ILE A N 1
ATOM 837 C CA . ILE A 1 104 ? -2.236 -2.495 -6.312 1.00 95.56 104 ILE A CA 1
ATOM 838 C C . ILE A 1 104 ? -2.038 -1.952 -7.715 1.00 95.56 104 ILE A C 1
ATOM 840 O O . ILE A 1 104 ? -2.977 -1.844 -8.503 1.00 95.56 104 ILE A O 1
ATOM 844 N N . VAL A 1 105 ? -0.786 -1.660 -8.051 1.00 95.56 105 VAL A N 1
ATOM 845 C CA . VAL A 1 105 ? -0.432 -1.150 -9.369 1.00 95.56 105 VAL A CA 1
ATOM 846 C C . VAL A 1 105 ? 0.752 -1.925 -9.912 1.00 95.56 105 VAL A C 1
ATOM 848 O O . VAL A 1 105 ? 1.749 -2.154 -9.228 1.00 95.56 105 VAL A O 1
ATOM 851 N N . THR A 1 106 ? 0.643 -2.329 -11.173 1.00 96.19 106 THR A N 1
ATOM 852 C CA . THR A 1 106 ? 1.765 -2.812 -11.979 1.00 96.19 106 THR A CA 1
ATOM 853 C C . THR A 1 106 ? 2.120 -1.724 -12.977 1.00 96.19 106 THR A C 1
ATOM 855 O O . THR A 1 106 ? 1.236 -1.209 -13.674 1.00 96.19 106 THR A O 1
ATOM 858 N N . ASN A 1 107 ? 3.407 -1.383 -13.037 1.00 92.62 107 ASN A N 1
ATOM 859 C CA . ASN A 1 107 ? 3.933 -0.413 -13.987 1.00 92.62 107 ASN A CA 1
ATOM 860 C C . ASN A 1 107 ? 3.458 -0.795 -15.408 1.00 92.62 107 ASN A C 1
ATOM 862 O O . ASN A 1 107 ? 3.572 -1.973 -15.768 1.00 92.62 107 ASN A O 1
ATOM 866 N N . PRO A 1 108 ? 2.877 0.142 -16.191 1.00 88.69 108 PRO A N 1
ATOM 867 C CA . PRO A 1 108 ? 2.310 -0.139 -17.509 1.00 88.69 108 PRO A CA 1
ATOM 868 C C . PRO A 1 108 ? 3.182 -1.003 -18.427 1.00 88.69 108 PRO A C 1
ATOM 870 O O . PRO A 1 108 ? 2.658 -1.915 -19.065 1.00 88.69 108 PRO A O 1
ATOM 873 N N . GLU A 1 109 ? 4.498 -0.785 -18.425 1.00 91.00 109 GLU A N 1
ATOM 874 C CA . GLU A 1 109 ? 5.469 -1.519 -19.254 1.00 91.00 109 GLU A CA 1
ATOM 875 C C . GLU A 1 109 ? 5.649 -2.996 -18.842 1.00 91.00 109 GLU A C 1
ATOM 877 O O . GLU A 1 109 ? 6.188 -3.812 -19.592 1.00 91.00 109 GLU A O 1
ATOM 882 N N . TYR A 1 110 ? 5.183 -3.366 -17.647 1.00 94.25 110 TYR A N 1
ATOM 883 C CA . TYR A 1 110 ? 5.433 -4.659 -17.002 1.00 94.25 110 TYR A CA 1
ATOM 884 C C . TYR A 1 110 ? 4.150 -5.440 -16.676 1.00 94.25 110 TYR A C 1
ATOM 886 O O . TYR A 1 110 ? 4.190 -6.424 -15.932 1.00 94.25 110 TYR A O 1
ATOM 894 N N . ARG A 1 111 ? 3.001 -5.031 -17.230 1.00 93.75 111 ARG A N 1
ATOM 895 C CA . ARG A 1 111 ? 1.706 -5.711 -17.045 1.00 93.75 111 ARG A CA 1
ATOM 896 C C . ARG A 1 111 ? 1.693 -7.120 -17.655 1.00 93.75 111 ARG A C 1
ATOM 898 O O . ARG A 1 111 ? 2.545 -7.476 -18.461 1.00 93.75 111 ARG A O 1
ATOM 905 N N . ASN A 1 112 ? 0.701 -7.924 -17.261 1.00 95.69 112 ASN A N 1
ATOM 906 C CA . ASN A 1 112 ? 0.476 -9.305 -17.729 1.00 95.69 112 ASN A CA 1
ATOM 907 C C . ASN A 1 112 ? 1.594 -10.311 -17.394 1.00 95.69 112 ASN A C 1
ATOM 909 O O . ASN A 1 112 ? 1.667 -11.379 -17.993 1.00 95.69 112 ASN A O 1
ATOM 913 N N . LYS A 1 113 ? 2.442 -9.996 -16.408 1.00 96.88 113 LYS A N 1
ATOM 914 C CA . LYS A 1 113 ? 3.547 -10.860 -15.954 1.00 96.88 113 LYS A CA 1
ATOM 915 C C . LYS A 1 113 ? 3.331 -11.477 -14.566 1.00 96.88 113 LYS A C 1
ATOM 917 O O . LYS A 1 113 ? 4.224 -12.121 -14.040 1.00 96.88 113 LYS A O 1
ATOM 922 N N . GLY A 1 114 ? 2.162 -11.266 -13.953 1.00 97.19 114 GLY A N 1
ATOM 923 C CA . GLY A 1 114 ? 1.821 -11.829 -12.638 1.00 97.19 114 GLY A CA 1
ATOM 924 C C . GLY A 1 114 ? 2.416 -11.102 -11.423 1.00 97.19 114 GLY A C 1
ATOM 925 O O . GLY A 1 114 ? 2.146 -11.508 -10.296 1.00 97.19 114 GLY A O 1
ATOM 926 N N . TYR A 1 115 ? 3.161 -10.007 -11.613 1.00 97.69 115 TYR A N 1
ATOM 927 C CA . TYR A 1 115 ? 3.831 -9.295 -10.516 1.00 97.69 115 TYR A CA 1
ATOM 928 C C . TYR A 1 115 ? 2.888 -8.759 -9.440 1.00 97.69 115 TYR A C 1
ATOM 930 O O . TYR A 1 115 ? 3.250 -8.768 -8.265 1.00 97.69 115 TYR A O 1
ATOM 938 N N . SER A 1 116 ? 1.681 -8.332 -9.819 1.00 96.81 116 SER A N 1
ATOM 939 C CA . SER A 1 116 ? 0.672 -7.895 -8.856 1.00 96.81 116 SER A CA 1
ATOM 940 C C . SER A 1 116 ? 0.266 -9.032 -7.914 1.00 96.81 116 SER A C 1
ATOM 942 O O . SER A 1 116 ? 0.292 -8.884 -6.697 1.00 96.81 116 SER A O 1
ATOM 944 N N . LYS A 1 117 ? -0.017 -10.214 -8.469 1.00 97.06 117 LYS A N 1
ATOM 945 C CA . LYS A 1 117 ? -0.322 -11.417 -7.687 1.00 97.06 117 LYS A CA 1
ATOM 946 C C . LYS A 1 117 ? 0.817 -11.764 -6.728 1.00 97.06 117 LYS A C 1
ATOM 948 O O . LYS A 1 117 ? 0.549 -12.051 -5.567 1.00 97.06 117 LYS A O 1
ATOM 953 N N . GLU A 1 118 ? 2.064 -11.747 -7.199 1.00 96.44 118 GLU A N 1
ATOM 954 C CA . GLU A 1 118 ? 3.227 -12.041 -6.352 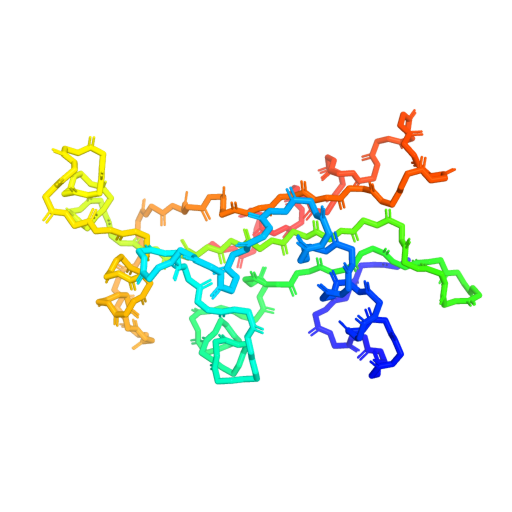1.00 96.44 118 GLU A CA 1
ATOM 955 C C . GLU A 1 118 ? 3.310 -11.094 -5.152 1.00 96.44 118 GLU A C 1
ATOM 957 O O . GLU A 1 118 ? 3.372 -11.554 -4.014 1.00 96.44 118 GLU A O 1
ATOM 962 N N . VAL A 1 119 ? 3.276 -9.779 -5.396 1.00 96.25 119 VAL A N 1
ATOM 963 C CA . VAL A 1 119 ? 3.448 -8.790 -4.326 1.00 96.25 119 VAL A CA 1
ATOM 964 C C . VAL A 1 119 ? 2.257 -8.769 -3.360 1.00 96.25 119 VAL A C 1
ATOM 966 O O . VAL A 1 119 ? 2.464 -8.637 -2.157 1.00 96.25 119 VAL A O 1
ATOM 969 N N . THR A 1 120 ? 1.023 -8.980 -3.838 1.00 96.12 120 THR A N 1
ATOM 970 C CA . THR A 1 120 ? -0.154 -9.097 -2.959 1.00 96.12 120 THR A CA 1
ATOM 971 C C . THR A 1 120 ? -0.088 -10.326 -2.073 1.00 96.12 120 THR A C 1
ATOM 973 O O . THR A 1 120 ? -0.380 -10.229 -0.887 1.00 96.12 120 THR A O 1
ATOM 976 N N . LEU A 1 121 ? 0.286 -11.487 -2.618 1.00 95.56 121 LEU A N 1
ATOM 977 C CA . LEU A 1 121 ? 0.384 -12.703 -1.811 1.00 95.56 121 LEU A CA 1
ATOM 978 C C . LEU A 1 121 ? 1.431 -12.555 -0.704 1.00 95.56 121 LEU A C 1
ATOM 980 O O . LEU A 1 121 ? 1.207 -13.042 0.401 1.00 95.56 121 LEU A O 1
ATOM 984 N N . ASP A 1 122 ? 2.539 -11.870 -0.980 1.00 94.38 122 ASP A N 1
ATOM 985 C CA . ASP A 1 122 ? 3.551 -11.564 0.032 1.00 94.38 122 ASP A CA 1
ATOM 986 C C . ASP A 1 122 ? 3.046 -10.581 1.095 1.00 94.38 122 ASP A C 1
ATOM 988 O O . ASP A 1 122 ? 3.363 -10.773 2.267 1.00 94.38 122 ASP A O 1
ATOM 992 N N . ALA A 1 123 ? 2.242 -9.581 0.714 1.00 93.06 123 ALA A N 1
ATOM 993 C CA . ALA A 1 123 ? 1.632 -8.644 1.662 1.00 93.06 123 ALA A CA 1
ATOM 994 C C . ALA A 1 123 ? 0.621 -9.342 2.585 1.00 93.06 123 ALA A C 1
ATOM 996 O O . ALA A 1 123 ? 0.633 -9.121 3.790 1.00 93.06 123 ALA A O 1
ATOM 997 N N . ILE A 1 124 ? -0.223 -10.228 2.041 1.00 91.75 124 ILE A N 1
ATOM 998 C CA . ILE A 1 124 ? -1.263 -10.921 2.819 1.00 91.75 124 ILE A CA 1
ATOM 999 C C . ILE A 1 124 ? -0.660 -11.961 3.769 1.00 91.75 124 ILE A C 1
ATOM 1001 O O . ILE A 1 124 ? -1.109 -12.087 4.897 1.00 91.75 124 ILE A O 1
ATOM 1005 N N . LYS A 1 125 ? 0.351 -12.728 3.341 1.00 86.06 125 LYS A N 1
ATOM 1006 C CA . LYS A 1 125 ? 0.910 -13.831 4.152 1.00 86.06 125 LYS A CA 1
ATOM 1007 C C . LYS A 1 125 ? 1.590 -13.388 5.451 1.00 86.06 125 LYS A C 1
ATOM 1009 O O . LYS A 1 125 ? 1.892 -14.244 6.279 1.00 86.06 125 LYS A O 1
ATOM 1014 N N . LYS A 1 126 ? 1.928 -12.106 5.571 1.00 71.88 126 LYS A N 1
ATOM 1015 C CA . LYS A 1 126 ? 2.766 -11.566 6.648 1.00 71.88 126 LYS A CA 1
ATOM 1016 C C . LYS A 1 126 ? 2.018 -10.601 7.573 1.00 71.88 126 LYS A C 1
ATOM 1018 O O . LYS A 1 126 ? 2.636 -10.017 8.462 1.00 71.88 126 LYS A O 1
ATOM 1023 N N . ILE A 1 127 ? 0.715 -10.440 7.352 1.00 69.75 127 ILE A N 1
ATOM 1024 C CA . ILE A 1 127 ? -0.212 -9.659 8.176 1.00 69.75 127 ILE A CA 1
ATOM 1025 C C . ILE A 1 127 ? -1.147 -10.636 8.881 1.00 69.75 127 ILE A C 1
ATOM 1027 O O . ILE A 1 127 ? -1.334 -10.455 10.103 1.00 69.75 127 ILE A O 1
#

pLDDT: mean 93.51, std 4.88, range [69.75, 98.62]

InterPro domains:
  IPR016181 Acyl-CoA N-acyltransferase [SSF55729] (12-119)